Protein AF-A0A5D8YW13-F1 (afdb_monomer)

Sequence (87 aa):
MRQRMAERMAQQFAEFRGTLTPDQQQRWDRGIAEMSAAKRAPLYKLVDGKPELTTVRIGASDGSFTEVSGAVKQGDVVIVGAERAQQ

Secondary structure (DSSP, 8-state):
-HHHHHHHHHHHTHHHHHTS-HHHHHHHHHHHHHHHT-EEEEEEEEETTEEEEEEEEEEEE-SS-EEEEES--TT--B----PPPP-

Mean predicted aligned error: 6.32 Å

Solvent-accessible surface area (backbone atoms only — not comparable to full-atom values): 5323 Å² total; per-residue (Å²): 109,54,66,64,49,46,53,49,52,52,63,74,40,44,70,64,50,69,75,44,54,75,71,52,36,53,54,50,53,49,50,53,51,34,50,50,62,45,38,78,43,84,43,38,33,52,57,97,87,37,83,42,84,40,68,32,36,41,42,36,65,82,87,86,53,66,44,74,49,65,85,71,60,93,88,67,48,64,66,91,75,78,83,75,78,85,125

Nearest PDB structures (foldseek):
  8eok-assembly1_D  TM=4.335E-01  e=1.822E+00  Homo sapiens
  8ao0-assembly1_A  TM=3.219E-01  e=2.702E+00  synthetic construct

pLDDT: mean 89.21, std 9.01, range [52.62, 98.31]

Organism: NCBI:txid1643323

Radius of gyration: 17.46 Å; Cα contacts (8 Å, |Δi|>4): 92; chains: 1; bounding box: 43×32×41 Å

Foldseek 3Di:
DLVVQLVVVCVVCVVVLVVDDPVVNVVVSLQSNQQSVWDKDWWWWQDVNDTDIDIWTWGDDPPVDIDIDDPDDPPTHTDPDDDDPDD

Structure (mmCIF, N/CA/C/O backbone):
data_AF-A0A5D8YW13-F1
#
_entry.id   AF-A0A5D8YW13-F1
#
loop_
_atom_site.group_PDB
_atom_site.id
_atom_site.type_symbol
_atom_site.label_atom_id
_atom_site.label_alt_id
_atom_site.label_comp_id
_atom_site.label_asym_id
_atom_site.label_entity_id
_atom_site.label_seq_id
_atom_site.pdbx_PDB_ins_code
_atom_site.Cartn_x
_atom_site.Cartn_y
_atom_site.Cartn_z
_atom_site.occupancy
_atom_site.B_iso_or_equiv
_atom_site.auth_seq_id
_atom_site.auth_comp_id
_atom_site.auth_asym_id
_atom_site.auth_atom_id
_atom_site.pdbx_PDB_model_num
ATOM 1 N N . MET A 1 1 ? -18.573 -1.825 -4.786 1.00 61.97 1 MET A N 1
ATOM 2 C CA . MET A 1 1 ? -17.680 -2.903 -4.296 1.00 61.97 1 MET A CA 1
ATOM 3 C C . MET A 1 1 ? -16.945 -2.497 -3.025 1.00 61.97 1 MET A C 1
ATOM 5 O O . MET A 1 1 ? -17.040 -3.234 -2.059 1.00 61.97 1 MET A O 1
ATOM 9 N N . ARG A 1 2 ? -16.283 -1.328 -2.992 1.00 71.62 2 ARG A N 1
ATOM 10 C CA . ARG A 1 2 ? -15.526 -0.836 -1.824 1.00 71.62 2 ARG A CA 1
ATOM 11 C C . ARG A 1 2 ? -16.337 -0.796 -0.518 1.00 71.62 2 ARG A C 1
ATOM 13 O O . ARG A 1 2 ? -15.921 -1.394 0.464 1.00 71.62 2 ARG A O 1
ATOM 20 N N . GLN A 1 3 ? -17.526 -0.195 -0.556 1.00 75.88 3 GLN A N 1
ATOM 21 C CA . GLN A 1 3 ? -18.417 -0.092 0.606 1.00 75.88 3 GLN A CA 1
ATOM 22 C C . GLN A 1 3 ? -18.889 -1.460 1.122 1.00 75.88 3 GLN A C 1
ATOM 24 O O . GLN A 1 3 ? -18.729 -1.759 2.296 1.00 75.88 3 GLN A O 1
ATOM 29 N N . ARG A 1 4 ? -19.300 -2.354 0.214 1.00 83.25 4 ARG A N 1
ATOM 30 C CA . ARG A 1 4 ? -19.644 -3.749 0.547 1.00 83.25 4 ARG A CA 1
ATOM 31 C C . ARG A 1 4 ? -18.481 -4.548 1.155 1.00 83.25 4 ARG A C 1
ATOM 33 O O . ARG A 1 4 ? -18.708 -5.494 1.897 1.00 83.25 4 ARG A O 1
ATOM 40 N N . MET A 1 5 ? -17.234 -4.224 0.807 1.00 80.56 5 MET A N 1
ATOM 41 C CA . MET A 1 5 ? -16.051 -4.851 1.412 1.00 80.56 5 MET A CA 1
ATOM 42 C C . MET A 1 5 ? -15.858 -4.363 2.848 1.00 80.56 5 MET A C 1
ATOM 44 O O . MET A 1 5 ? -15.717 -5.182 3.748 1.00 80.56 5 MET A O 1
ATOM 48 N N . ALA A 1 6 ? -15.925 -3.047 3.061 1.00 80.31 6 ALA A N 1
ATOM 49 C CA . ALA A 1 6 ? -15.819 -2.449 4.389 1.00 80.31 6 ALA A CA 1
ATOM 50 C C . ALA A 1 6 ? -16.927 -2.943 5.335 1.00 80.31 6 ALA A C 1
ATOM 52 O O . ALA A 1 6 ? -16.634 -3.339 6.458 1.00 80.31 6 ALA A O 1
ATOM 53 N N . GLU A 1 7 ? -18.174 -3.014 4.860 1.00 85.06 7 GLU A N 1
ATOM 54 C CA . GLU A 1 7 ? -19.311 -3.550 5.622 1.00 85.06 7 GLU A CA 1
ATOM 55 C C . GLU A 1 7 ? -19.092 -5.008 6.043 1.00 85.06 7 GLU A C 1
ATOM 57 O O . GLU A 1 7 ? -19.338 -5.361 7.194 1.00 85.06 7 GLU A O 1
ATOM 62 N N . ARG A 1 8 ? -18.572 -5.853 5.142 1.00 89.00 8 ARG A N 1
ATOM 63 C CA . ARG A 1 8 ? -18.264 -7.251 5.476 1.00 89.00 8 ARG A CA 1
ATOM 64 C C . ARG A 1 8 ? -17.148 -7.377 6.505 1.00 89.00 8 ARG A C 1
ATOM 66 O O . ARG A 1 8 ? -17.285 -8.179 7.420 1.00 89.00 8 ARG A O 1
ATOM 73 N N . MET A 1 9 ? -16.084 -6.582 6.392 1.00 86.38 9 MET A N 1
ATOM 74 C CA . MET A 1 9 ? -15.007 -6.583 7.391 1.00 86.38 9 MET A CA 1
ATOM 75 C C . MET A 1 9 ? -15.518 -6.103 8.755 1.00 86.38 9 MET A C 1
ATOM 77 O O . MET A 1 9 ? -15.201 -6.707 9.775 1.00 86.38 9 MET A O 1
ATOM 81 N N . ALA A 1 10 ? -16.361 -5.067 8.780 1.00 87.06 10 ALA A N 1
ATOM 82 C CA . ALA A 1 10 ? -16.968 -4.574 10.015 1.00 87.06 10 ALA A CA 1
ATOM 83 C C . ALA A 1 10 ? -17.828 -5.647 10.702 1.00 87.06 10 ALA A C 1
ATOM 85 O O . ALA A 1 10 ? -17.741 -5.811 11.915 1.00 87.06 10 ALA A O 1
ATOM 86 N N . GLN A 1 11 ? -18.613 -6.407 9.931 1.00 90.69 11 GLN A N 1
ATOM 87 C CA . GLN A 1 11 ? -19.420 -7.512 10.457 1.00 90.69 11 GLN A CA 1
ATOM 88 C C . GLN A 1 11 ? -18.554 -8.678 10.945 1.00 90.69 11 GLN A C 1
ATOM 90 O O . GLN A 1 11 ? -18.752 -9.166 12.053 1.00 90.69 11 GLN A O 1
ATOM 95 N N . GLN A 1 12 ? -17.579 -9.109 10.142 1.00 94.25 12 GLN A N 1
ATOM 96 C CA . GLN A 1 12 ? -16.733 -10.265 10.448 1.00 94.25 12 GLN A CA 1
ATOM 97 C C . GLN A 1 12 ? -15.893 -10.069 11.715 1.00 94.25 12 GLN A C 1
ATOM 99 O O . GLN A 1 12 ? -15.681 -11.017 12.464 1.00 94.25 12 GLN A O 1
ATOM 104 N N . PHE A 1 13 ? -15.410 -8.849 11.953 1.00 94.12 13 PHE A N 1
ATOM 105 C CA . PHE A 1 13 ? -14.500 -8.544 13.058 1.00 94.12 13 PHE A CA 1
ATOM 106 C C . PHE A 1 13 ? -15.166 -7.774 14.204 1.00 94.12 13 PHE A C 1
ATOM 108 O O . PHE A 1 13 ? -14.463 -7.218 15.048 1.00 94.12 13 PHE A O 1
ATOM 115 N N . ALA A 1 14 ? -16.502 -7.737 14.262 1.00 95.00 14 ALA A N 1
ATOM 116 C CA . ALA A 1 14 ? -17.240 -6.987 15.278 1.00 95.00 14 ALA A CA 1
ATOM 117 C C . ALA A 1 14 ? -16.853 -7.399 16.711 1.00 95.00 14 ALA A C 1
ATOM 119 O O . ALA A 1 14 ? -16.570 -6.540 17.547 1.00 95.00 14 ALA A O 1
ATOM 120 N N . GLU A 1 15 ? -16.767 -8.706 16.974 1.00 96.88 15 GLU A N 1
ATOM 121 C CA . GLU A 1 15 ? -16.379 -9.243 18.285 1.00 96.88 15 GLU A CA 1
ATOM 122 C C . GLU A 1 15 ? -14.934 -8.884 18.644 1.00 96.88 15 GLU A C 1
ATOM 124 O O . GLU A 1 15 ? -14.675 -8.384 19.736 1.00 96.88 15 GLU A O 1
ATOM 129 N N . PHE A 1 16 ? -13.998 -9.051 17.702 1.00 96.56 16 PHE A N 1
ATOM 130 C CA . PHE A 1 16 ? -12.595 -8.687 17.907 1.00 96.56 16 PHE A CA 1
ATOM 131 C C . PHE A 1 16 ? -12.449 -7.196 18.219 1.00 96.56 16 PHE A C 1
ATOM 133 O O . PHE A 1 16 ? -11.812 -6.826 19.206 1.00 96.56 16 PHE A O 1
ATOM 140 N N . ARG A 1 17 ? -13.099 -6.335 17.428 1.00 96.19 17 ARG A N 1
ATOM 141 C CA . ARG A 1 17 ? -13.113 -4.884 17.648 1.00 96.19 17 ARG A CA 1
ATOM 142 C C . ARG A 1 17 ? -13.663 -4.528 19.034 1.00 96.19 17 ARG A C 1
ATOM 144 O O . ARG A 1 17 ? -13.186 -3.572 19.638 1.00 96.19 17 ARG A O 1
ATOM 151 N N . GLY A 1 18 ? -14.618 -5.302 19.554 1.00 97.38 18 GLY A N 1
ATOM 152 C CA . GLY A 1 18 ? -15.160 -5.153 20.907 1.00 97.38 18 GLY A CA 1
ATOM 153 C C . GLY A 1 18 ? -14.152 -5.405 22.036 1.00 97.38 18 GLY A C 1
ATOM 154 O O . GLY A 1 18 ? -14.350 -4.902 23.137 1.00 97.38 18 GLY A O 1
ATOM 155 N N . THR A 1 19 ? -13.052 -6.119 21.771 1.00 98.12 19 THR A N 1
ATOM 156 C CA . THR A 1 19 ? -11.981 -6.376 22.758 1.00 98.12 19 THR A CA 1
ATOM 157 C C . THR A 1 19 ? -10.935 -5.258 22.838 1.00 98.12 19 THR A C 1
ATOM 159 O O . THR A 1 19 ? -10.093 -5.255 23.734 1.00 98.12 19 THR A O 1
ATOM 162 N N . LEU A 1 20 ? -10.973 -4.308 21.900 1.00 98.00 20 LEU A N 1
ATOM 163 C CA . LEU A 1 20 ? -9.974 -3.255 21.748 1.00 98.00 20 LEU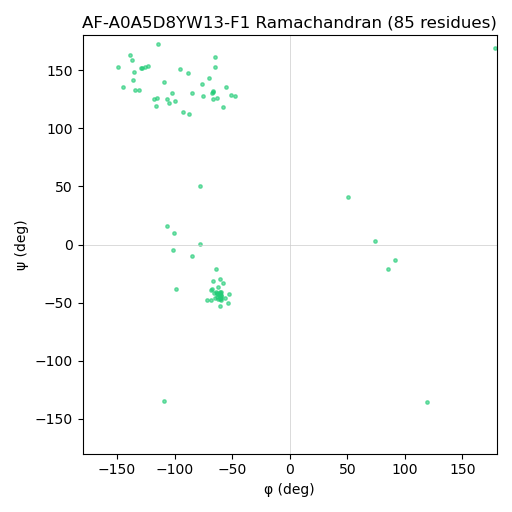 A CA 1
ATOM 164 C C . LEU A 1 20 ? -10.297 -2.019 22.597 1.00 98.00 20 LEU A C 1
ATOM 166 O O . LEU A 1 20 ? -11.460 -1.634 22.745 1.00 98.00 20 LEU A O 1
ATOM 170 N N . THR A 1 21 ? -9.259 -1.324 23.070 1.00 98.31 21 THR A N 1
ATOM 171 C CA . THR A 1 21 ? -9.398 0.017 23.663 1.00 98.31 21 THR A CA 1
ATOM 172 C C . THR A 1 21 ? -9.878 1.039 22.622 1.00 98.31 21 THR A C 1
ATOM 174 O O . THR A 1 21 ? -9.708 0.805 21.424 1.00 98.31 21 THR A O 1
ATOM 177 N N . PRO A 1 22 ? -10.415 2.208 23.024 1.00 97.62 22 PRO A N 1
ATOM 178 C CA . PRO A 1 22 ? -10.858 3.232 22.072 1.00 97.62 22 PRO A CA 1
ATOM 179 C C . PRO A 1 22 ? -9.788 3.626 21.037 1.00 97.62 22 PRO A C 1
ATOM 181 O O . PRO A 1 22 ? -10.077 3.696 19.842 1.00 97.62 22 PRO A O 1
ATOM 184 N N . ASP A 1 23 ? -8.533 3.785 21.462 1.00 96.75 23 ASP A N 1
ATOM 185 C CA . ASP A 1 23 ? -7.419 4.112 20.561 1.00 96.75 23 ASP A CA 1
ATOM 186 C C . ASP A 1 23 ? -7.099 2.969 19.590 1.00 96.75 23 ASP A C 1
ATOM 188 O O . ASP A 1 23 ? -6.777 3.190 18.420 1.00 96.75 23 ASP A O 1
ATOM 192 N N . GLN A 1 24 ? -7.175 1.724 20.062 1.00 96.00 24 GLN A N 1
ATOM 193 C CA . GLN A 1 24 ? -6.973 0.548 19.219 1.00 96.00 24 GLN A CA 1
ATOM 194 C C . GLN A 1 24 ? -8.112 0.384 18.210 1.00 96.00 24 GLN A C 1
ATOM 196 O O . GLN A 1 24 ? -7.839 0.071 17.054 1.00 96.00 24 GLN A O 1
ATOM 201 N N . GLN A 1 25 ? -9.357 0.654 18.612 1.00 95.81 25 GLN A N 1
ATOM 202 C CA . GLN A 1 25 ? -10.513 0.657 17.718 1.00 95.81 25 GLN A CA 1
ATOM 203 C C . GLN A 1 25 ? -10.343 1.687 16.599 1.00 95.81 25 GLN A C 1
ATOM 205 O O . GLN A 1 25 ? -10.521 1.347 15.435 1.00 95.81 25 GLN A O 1
ATOM 210 N N . GLN A 1 26 ? -9.915 2.913 16.918 1.00 93.56 26 GLN A N 1
ATOM 211 C CA . GLN A 1 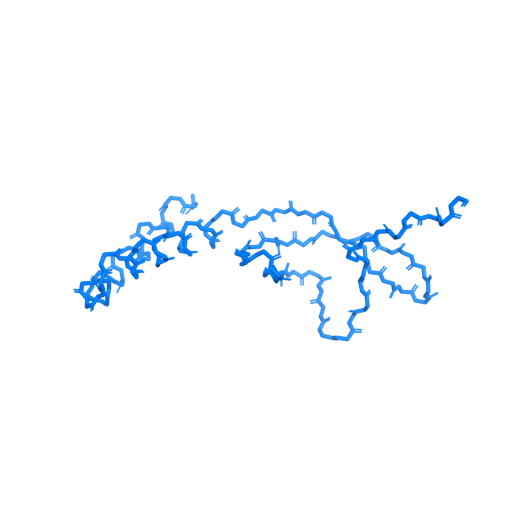26 ? -9.654 3.931 15.893 1.00 93.56 26 GLN A CA 1
ATOM 212 C C . GLN A 1 26 ? -8.556 3.502 14.912 1.00 93.56 26 G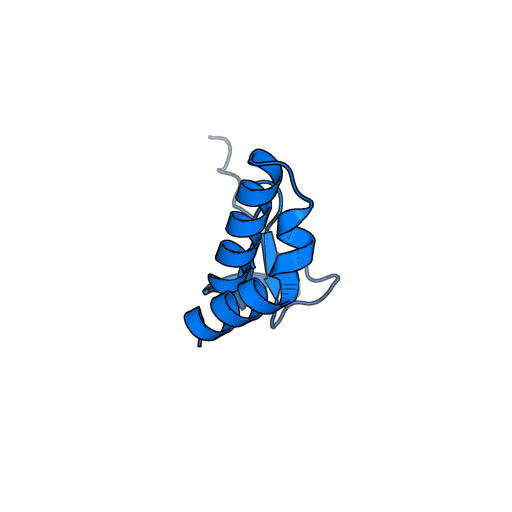LN A C 1
ATOM 214 O O . GLN A 1 26 ? -8.709 3.668 13.701 1.00 93.56 26 GLN A O 1
ATOM 219 N N . ARG A 1 27 ? -7.451 2.928 15.411 1.00 90.81 27 ARG A N 1
ATOM 220 C CA . ARG A 1 27 ? -6.377 2.410 14.546 1.00 90.81 27 ARG A CA 1
ATOM 221 C C . ARG A 1 27 ? -6.863 1.267 13.656 1.00 90.81 27 ARG A C 1
ATOM 223 O O . ARG A 1 27 ? -6.516 1.237 12.478 1.00 90.81 27 ARG A O 1
ATOM 230 N N . TRP A 1 28 ? -7.669 0.362 14.206 1.00 90.75 28 TRP A N 1
ATOM 231 C CA . TRP A 1 28 ? -8.286 -0.738 13.470 1.00 90.75 28 TRP A CA 1
ATOM 232 C C . TRP A 1 28 ? -9.200 -0.228 12.353 1.00 90.75 28 TRP A C 1
ATOM 234 O O . TRP A 1 28 ? -9.011 -0.586 11.190 1.00 90.75 28 TRP A O 1
ATOM 244 N N . ASP A 1 29 ? -10.137 0.662 12.683 1.00 89.69 29 ASP A N 1
ATOM 245 C CA . ASP A 1 29 ? -11.096 1.221 11.728 1.00 89.69 29 ASP A CA 1
ATOM 246 C C . ASP A 1 29 ? -10.379 1.958 10.591 1.00 89.69 29 ASP A C 1
ATOM 248 O O . ASP A 1 29 ? -10.729 1.798 9.418 1.00 89.69 29 ASP A O 1
ATOM 252 N N . ARG A 1 30 ? -9.319 2.707 10.924 1.00 86.88 30 ARG A N 1
ATOM 253 C CA . ARG A 1 30 ? -8.456 3.360 9.937 1.00 86.88 30 ARG A CA 1
ATOM 254 C C . ARG A 1 30 ? -7.786 2.345 9.008 1.00 86.88 30 ARG A C 1
ATOM 256 O O . ARG A 1 30 ? -7.848 2.525 7.796 1.00 86.88 30 ARG A O 1
ATOM 263 N N . GLY A 1 31 ? -7.216 1.264 9.541 1.00 84.75 31 GLY A N 1
ATOM 264 C CA . GLY A 1 31 ? -6.591 0.214 8.728 1.00 84.75 31 GLY A CA 1
ATOM 265 C C . GLY A 1 31 ? -7.574 -0.465 7.764 1.00 84.75 31 GLY A C 1
ATOM 266 O O . GLY A 1 31 ? -7.268 -0.654 6.586 1.00 84.75 31 GLY A O 1
ATOM 267 N N . ILE A 1 32 ? -8.797 -0.764 8.221 1.00 85.50 32 ILE A N 1
ATOM 268 C CA . ILE A 1 32 ? -9.857 -1.312 7.358 1.00 85.50 32 ILE A CA 1
ATOM 269 C C . ILE A 1 32 ? -10.239 -0.319 6.252 1.00 85.50 32 ILE A C 1
ATOM 271 O O . ILE A 1 32 ? -10.390 -0.709 5.086 1.00 85.50 32 ILE A O 1
ATOM 275 N N . ALA A 1 33 ? -10.368 0.966 6.591 1.00 84.12 33 ALA A N 1
ATOM 276 C CA . ALA A 1 33 ? -10.668 2.011 5.621 1.00 84.12 33 ALA A CA 1
ATOM 277 C C . ALA A 1 33 ? -9.561 2.133 4.560 1.00 84.12 33 ALA A C 1
ATOM 279 O O . ALA A 1 33 ? -9.867 2.122 3.364 1.00 84.12 33 ALA A O 1
ATOM 280 N N . GLU A 1 34 ? -8.295 2.169 4.973 1.00 82.12 34 GLU A N 1
ATOM 281 C CA . GLU A 1 34 ? -7.124 2.257 4.092 1.00 82.12 34 GLU A CA 1
ATOM 282 C C . GLU A 1 34 ? -7.022 1.068 3.129 1.00 82.12 34 GLU A C 1
ATOM 284 O O . GLU A 1 34 ? -6.884 1.260 1.918 1.00 82.12 34 GLU A O 1
ATOM 289 N N . MET A 1 35 ? -7.198 -0.158 3.627 1.00 78.12 35 MET A N 1
ATOM 290 C CA . MET A 1 35 ? -7.209 -1.361 2.790 1.00 78.12 35 MET A CA 1
ATOM 291 C C . MET A 1 35 ? -8.331 -1.311 1.741 1.00 78.12 35 MET A C 1
ATOM 293 O O . MET A 1 35 ? -8.134 -1.649 0.570 1.00 78.12 35 MET A O 1
ATOM 297 N N . SER A 1 36 ? -9.521 -0.831 2.120 1.00 80.81 36 SER A N 1
ATOM 298 C CA . SER A 1 36 ? -10.631 -0.661 1.175 1.00 80.81 36 SER A CA 1
ATOM 299 C C . SER A 1 36 ? -10.343 0.429 0.127 1.00 80.81 36 SER A C 1
ATOM 301 O O . SER A 1 36 ? -10.780 0.342 -1.029 1.00 80.81 36 SER A O 1
ATOM 303 N N . ALA A 1 37 ? -9.575 1.451 0.503 1.00 83.50 37 ALA A N 1
ATOM 304 C CA . ALA A 1 37 ? -9.244 2.595 -0.334 1.00 83.50 37 ALA A CA 1
ATOM 305 C C . ALA A 1 37 ? -8.155 2.302 -1.378 1.00 83.50 37 ALA A C 1
ATOM 307 O O . ALA A 1 37 ? -7.857 3.190 -2.181 1.00 83.50 37 ALA A O 1
ATOM 308 N N . ALA A 1 38 ? -7.629 1.070 -1.435 1.00 87.88 38 ALA A N 1
ATOM 309 C CA . ALA A 1 38 ? -6.569 0.696 -2.360 1.00 87.88 38 ALA A CA 1
ATOM 310 C C . ALA A 1 38 ? -6.848 1.172 -3.799 1.00 87.88 38 ALA A C 1
ATOM 312 O O . ALA A 1 38 ? -7.917 0.909 -4.378 1.00 87.88 38 ALA A O 1
ATOM 313 N N . LYS A 1 39 ? -5.875 1.870 -4.389 1.00 91.06 39 LYS A N 1
ATOM 314 C CA . LYS A 1 39 ? -6.002 2.575 -5.674 1.00 91.06 39 LYS A CA 1
ATOM 315 C C . LYS A 1 39 ? -4.957 2.106 -6.677 1.00 91.06 39 LYS A C 1
ATOM 317 O O . LYS A 1 39 ? -3.892 1.637 -6.295 1.00 91.06 39 LYS A O 1
ATOM 322 N N . ARG A 1 40 ? -5.262 2.227 -7.973 1.00 94.69 40 ARG A N 1
ATOM 323 C CA . ARG A 1 40 ? -4.271 1.966 -9.026 1.00 94.69 40 ARG A CA 1
ATOM 324 C C . ARG A 1 40 ? -3.304 3.142 -9.104 1.00 94.69 40 ARG A C 1
ATOM 326 O O . ARG A 1 40 ? -3.748 4.286 -9.030 1.00 94.69 40 ARG A O 1
ATOM 333 N N . ALA A 1 41 ? -2.021 2.857 -9.264 1.00 94.00 41 ALA A N 1
ATOM 334 C CA . ALA A 1 41 ? -0.984 3.872 -9.383 1.00 94.00 41 ALA A CA 1
ATOM 335 C C . ALA A 1 41 ? 0.173 3.378 -10.266 1.00 94.00 41 ALA A C 1
ATOM 337 O O . ALA A 1 41 ? 0.393 2.164 -10.354 1.00 94.00 41 ALA A O 1
ATOM 338 N N . PRO A 1 42 ? 0.898 4.298 -10.924 1.00 95.44 42 PRO A N 1
ATOM 339 C CA . PRO A 1 42 ? 2.124 3.963 -11.629 1.00 95.44 42 PRO A CA 1
ATOM 340 C C . PRO A 1 42 ? 3.241 3.618 -10.636 1.00 95.44 42 PRO A C 1
ATOM 342 O O . PRO A 1 42 ? 3.367 4.251 -9.589 1.00 95.44 42 PRO A O 1
ATOM 345 N N . LEU A 1 43 ? 4.068 2.644 -10.996 1.00 95.50 43 LEU A N 1
ATOM 346 C CA . LEU A 1 43 ? 5.330 2.321 -10.340 1.00 95.50 43 LEU A CA 1
ATOM 347 C C . LEU A 1 43 ? 6.381 2.083 -11.423 1.00 95.50 43 LEU A C 1
ATOM 349 O O . LEU A 1 43 ? 6.072 1.487 -12.452 1.00 95.50 43 LEU A O 1
ATOM 353 N N . TYR A 1 44 ? 7.614 2.522 -11.195 1.00 96.00 44 TYR A N 1
ATOM 354 C CA . TYR A 1 44 ? 8.721 2.265 -12.112 1.00 96.00 44 TYR A CA 1
ATOM 355 C C . TYR A 1 44 ? 9.634 1.186 -11.539 1.00 96.00 44 TYR A C 1
ATOM 357 O O . TYR A 1 44 ? 10.171 1.344 -10.440 1.00 96.00 44 TYR A O 1
ATOM 365 N N . LYS A 1 45 ? 9.806 0.099 -12.290 1.00 95.88 45 LYS A N 1
ATOM 366 C CA . LYS A 1 45 ? 10.774 -0.964 -12.000 1.00 95.88 45 LYS A CA 1
ATOM 367 C C . LYS A 1 45 ? 12.054 -0.709 -12.780 1.00 95.88 45 LYS A C 1
ATOM 369 O O . LYS A 1 45 ? 11.997 -0.133 -13.859 1.00 95.88 45 LYS A O 1
ATOM 374 N N . LEU A 1 46 ? 13.190 -1.153 -12.268 1.00 96.06 46 LEU A N 1
ATOM 375 C CA . LEU A 1 46 ? 14.428 -1.191 -13.033 1.00 96.06 46 LEU A CA 1
ATOM 376 C C . LEU A 1 46 ? 14.564 -2.567 -13.683 1.00 96.06 46 LEU A C 1
ATOM 378 O O . LEU A 1 46 ? 14.721 -3.570 -12.991 1.00 96.06 46 LEU A O 1
ATOM 382 N N . VAL A 1 47 ? 14.507 -2.597 -15.010 1.00 95.50 47 VAL A N 1
ATOM 383 C CA . VAL A 1 47 ? 14.762 -3.786 -15.829 1.00 95.50 47 VAL A CA 1
ATOM 384 C C . VAL A 1 47 ? 15.992 -3.480 -16.670 1.00 95.50 47 VAL A C 1
ATOM 386 O O . VAL A 1 47 ? 16.018 -2.483 -17.391 1.00 95.50 47 VAL A O 1
ATOM 389 N N . ASP A 1 48 ? 17.055 -4.266 -16.493 1.00 94.44 48 ASP A N 1
ATOM 390 C CA . ASP A 1 48 ? 18.358 -4.043 -17.137 1.00 94.44 48 ASP A CA 1
ATOM 391 C C . ASP A 1 48 ? 18.879 -2.600 -16.971 1.00 94.44 48 ASP A C 1
ATOM 393 O O . ASP A 1 48 ? 19.383 -1.966 -17.900 1.00 94.44 48 ASP A O 1
ATOM 397 N N . GLY A 1 49 ? 18.702 -2.048 -15.765 1.00 93.19 49 GLY A N 1
ATOM 398 C CA . GLY A 1 49 ? 19.126 -0.691 -15.407 1.00 93.19 49 GLY A CA 1
ATOM 399 C C . GLY A 1 49 ? 18.261 0.436 -15.984 1.00 93.19 49 GLY A C 1
ATOM 400 O O . GLY A 1 49 ? 18.572 1.605 -15.758 1.00 93.19 49 GLY A O 1
ATOM 401 N N . LYS A 1 50 ? 17.174 0.125 -16.700 1.00 95.25 50 LYS A N 1
ATOM 402 C CA . LYS A 1 50 ? 16.270 1.117 -17.297 1.00 95.25 50 LYS A CA 1
ATOM 403 C C . LYS A 1 50 ? 14.919 1.153 -16.572 1.00 95.25 50 LYS A C 1
ATOM 405 O O . LYS A 1 50 ? 14.396 0.093 -16.228 1.00 95.25 50 LYS A O 1
ATOM 410 N N . PRO A 1 51 ? 14.324 2.342 -16.354 1.00 95.94 51 PRO A N 1
ATOM 411 C CA . PRO A 1 51 ? 12.982 2.449 -15.792 1.00 95.94 51 PRO A CA 1
ATOM 412 C C . PRO A 1 51 ? 11.913 1.892 -16.742 1.00 95.94 51 PRO A C 1
ATOM 414 O O . PRO A 1 51 ? 11.768 2.362 -17.869 1.00 95.94 51 PRO A O 1
ATOM 417 N N . GLU A 1 52 ? 11.114 0.950 -16.254 1.00 97.12 52 GLU A N 1
ATOM 418 C CA . GLU A 1 52 ? 9.940 0.399 -16.925 1.00 97.12 52 GLU A CA 1
ATOM 419 C C . GLU A 1 52 ? 8.683 0.688 -16.096 1.00 97.12 52 GLU A C 1
ATOM 421 O O . GLU A 1 52 ? 8.607 0.364 -14.906 1.00 97.12 52 GLU A O 1
ATOM 426 N N . LEU A 1 53 ? 7.687 1.315 -16.725 1.00 96.56 53 LEU A N 1
ATOM 4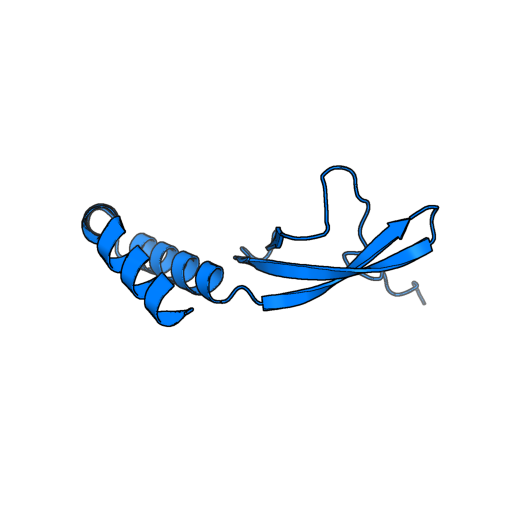27 C CA . LEU A 1 53 ? 6.420 1.649 -16.085 1.00 96.56 53 LEU A CA 1
ATOM 428 C C . LEU A 1 53 ? 5.544 0.401 -15.930 1.00 96.56 53 LEU A C 1
ATOM 430 O O . LEU A 1 53 ? 5.203 -0.261 -16.905 1.00 96.56 53 LEU A O 1
ATOM 434 N N . THR A 1 54 ? 5.068 0.153 -14.715 1.00 95.88 54 THR A N 1
ATOM 435 C CA . THR A 1 54 ? 4.020 -0.826 -14.423 1.00 95.88 54 THR A CA 1
ATOM 436 C C . THR A 1 54 ? 2.879 -0.172 -13.650 1.00 95.88 54 THR A C 1
ATOM 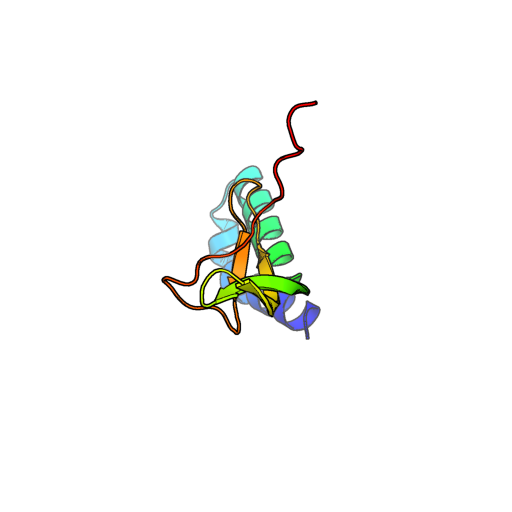438 O O . THR A 1 54 ? 3.063 0.818 -12.943 1.00 95.88 54 THR A O 1
ATOM 441 N N . THR A 1 55 ? 1.667 -0.710 -13.780 1.00 96.69 55 THR A N 1
ATOM 442 C CA . THR A 1 55 ? 0.541 -0.286 -12.941 1.00 96.69 55 THR A CA 1
ATOM 443 C C . THR A 1 55 ? 0.329 -1.281 -11.814 1.00 96.69 55 THR A C 1
ATOM 445 O O . THR A 1 55 ? 0.052 -2.457 -12.054 1.00 96.69 55 THR A O 1
ATOM 448 N N . VAL A 1 56 ? 0.376 -0.786 -10.584 1.00 95.81 56 VAL A N 1
ATOM 449 C CA . VAL A 1 56 ? 0.147 -1.563 -9.363 1.00 95.81 56 VAL A CA 1
ATOM 450 C C . VAL A 1 56 ? -1.109 -1.087 -8.646 1.00 95.81 56 VAL A C 1
ATOM 452 O O . VAL A 1 56 ? -1.722 -0.081 -9.018 1.00 95.81 56 VAL A O 1
ATOM 455 N N . ARG A 1 57 ? -1.510 -1.817 -7.610 1.00 94.12 57 ARG A N 1
ATOM 456 C CA . ARG A 1 57 ? -2.440 -1.335 -6.593 1.00 94.12 57 ARG A CA 1
ATOM 457 C C . ARG A 1 57 ? -1.651 -0.956 -5.348 1.00 94.12 57 ARG A C 1
ATOM 459 O O . ARG A 1 57 ? -0.849 -1.751 -4.877 1.00 94.12 57 ARG A O 1
ATOM 466 N N . ILE A 1 58 ? -1.911 0.239 -4.836 1.00 92.12 58 ILE A N 1
ATOM 467 C CA . ILE A 1 58 ? -1.340 0.770 -3.600 1.00 92.12 58 ILE A CA 1
ATOM 468 C C . ILE A 1 58 ? -2.435 0.753 -2.536 1.00 92.12 58 ILE A C 1
ATOM 470 O O . ILE A 1 58 ? -3.523 1.277 -2.796 1.00 92.12 58 ILE A O 1
ATOM 474 N N . GLY A 1 59 ? -2.156 0.108 -1.405 1.00 90.31 59 GLY A N 1
ATOM 475 C CA . GLY A 1 59 ? -3.074 -0.131 -0.291 1.00 90.31 59 GLY A CA 1
ATOM 476 C C . GLY A 1 59 ? -2.741 0.692 0.951 1.00 90.31 59 GLY A C 1
ATOM 477 O O . GLY A 1 59 ? -2.510 1.899 0.850 1.00 90.31 59 GLY A O 1
ATOM 478 N N . ALA A 1 60 ? -2.763 0.033 2.112 1.00 88.06 60 ALA A N 1
ATOM 479 C CA . ALA A 1 60 ? -2.532 0.666 3.408 1.00 88.06 60 ALA A CA 1
ATOM 480 C C . ALA A 1 60 ? -1.107 1.218 3.554 1.00 88.06 60 ALA A C 1
ATOM 482 O O . ALA A 1 60 ? -0.170 0.717 2.926 1.00 88.06 60 ALA A O 1
ATOM 483 N N . SER A 1 61 ? -0.947 2.252 4.382 1.00 86.75 61 SER A N 1
ATOM 484 C CA . SER A 1 61 ? 0.346 2.892 4.630 1.00 86.75 61 SER A CA 1
ATOM 485 C C . SER A 1 61 ? 0.460 3.356 6.075 1.00 86.75 61 SER A C 1
ATOM 487 O O . SER A 1 61 ? -0.452 3.983 6.602 1.00 86.75 61 SER A O 1
ATOM 489 N N . ASP A 1 62 ? 1.608 3.104 6.696 1.00 83.44 62 ASP A N 1
ATOM 490 C CA . ASP A 1 62 ? 1.945 3.617 8.031 1.00 83.44 62 ASP A CA 1
ATOM 491 C C . ASP A 1 62 ? 2.884 4.840 7.977 1.00 83.44 62 ASP A C 1
ATOM 493 O O . ASP A 1 62 ? 3.407 5.282 8.999 1.00 83.44 62 ASP A O 1
ATOM 497 N N . GLY A 1 63 ? 3.106 5.388 6.777 1.00 84.62 63 GLY A N 1
ATOM 498 C CA . GLY A 1 63 ? 4.022 6.498 6.509 1.00 84.62 63 GLY A CA 1
ATOM 499 C C . GLY A 1 63 ? 5.479 6.084 6.283 1.00 84.62 63 GLY A C 1
ATOM 500 O O . GLY A 1 63 ? 6.212 6.828 5.637 1.00 84.62 63 GLY A O 1
ATOM 501 N N . SER A 1 64 ? 5.889 4.899 6.740 1.00 88.19 64 SER A N 1
ATOM 502 C CA . SER A 1 64 ? 7.217 4.330 6.454 1.00 88.19 64 SER A CA 1
ATOM 503 C C . SER A 1 64 ? 7.148 3.313 5.318 1.00 88.19 64 SER A C 1
ATOM 505 O O . SER A 1 64 ? 8.019 3.259 4.453 1.00 88.19 64 SER A O 1
ATOM 507 N N . PHE A 1 65 ? 6.075 2.530 5.299 1.00 89.75 65 PHE A N 1
ATOM 508 C CA . PHE A 1 65 ? 5.816 1.474 4.342 1.00 89.75 65 PHE A CA 1
ATOM 509 C C . PHE A 1 65 ? 4.436 1.648 3.727 1.00 89.75 65 PHE A C 1
ATOM 511 O O . PHE A 1 65 ? 3.516 2.222 4.313 1.00 89.75 65 PHE A O 1
ATOM 518 N N . THR A 1 66 ? 4.300 1.159 2.500 1.00 89.94 66 THR A N 1
ATOM 519 C CA . THR A 1 66 ? 3.023 1.131 1.798 1.00 89.94 66 THR A CA 1
ATOM 520 C C . THR A 1 66 ? 2.834 -0.229 1.152 1.00 89.94 66 THR A C 1
ATOM 522 O O . THR A 1 66 ? 3.738 -0.736 0.488 1.00 89.94 66 THR A O 1
ATOM 525 N N . GLU A 1 67 ? 1.657 -0.816 1.333 1.00 90.56 67 GLU A N 1
ATOM 526 C CA . GLU A 1 67 ? 1.287 -2.075 0.701 1.00 90.56 67 GLU A CA 1
ATOM 527 C C . GLU A 1 67 ? 1.178 -1.899 -0.821 1.00 90.56 67 GLU A C 1
ATOM 529 O O . GLU A 1 67 ? 0.496 -0.994 -1.313 1.00 90.56 67 GLU A O 1
ATOM 534 N N . VAL A 1 68 ? 1.816 -2.797 -1.575 1.00 92.94 68 VAL A N 1
ATOM 535 C CA . VAL A 1 68 ? 1.775 -2.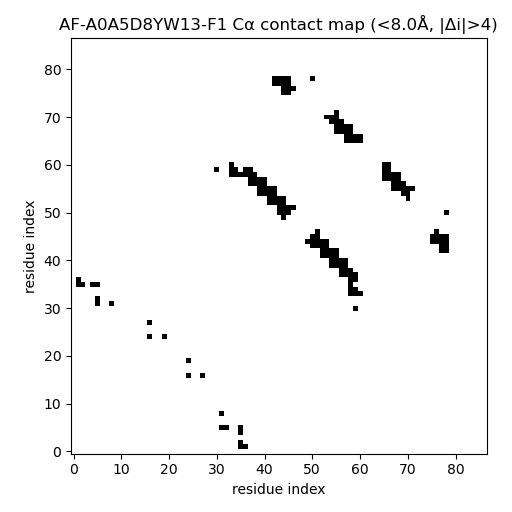813 -3.040 1.00 92.94 68 VAL A CA 1
ATOM 536 C C . VAL A 1 68 ? 1.454 -4.221 -3.532 1.00 92.94 68 VAL A C 1
ATOM 538 O O . VAL A 1 68 ? 2.067 -5.194 -3.104 1.00 92.94 68 VAL A O 1
ATOM 541 N N . SER A 1 69 ? 0.512 -4.333 -4.468 1.00 92.94 69 SER A N 1
ATOM 542 C CA . SER A 1 69 ? 0.155 -5.597 -5.125 1.00 92.94 69 SER A CA 1
ATOM 543 C C . SER A 1 69 ? -0.043 -5.426 -6.634 1.00 92.94 69 SER A C 1
ATOM 545 O O . SER A 1 69 ? -0.301 -4.327 -7.133 1.00 92.94 69 SER A O 1
ATOM 547 N N . GLY A 1 70 ? 0.063 -6.523 -7.387 1.00 93.50 70 GLY A N 1
ATOM 548 C CA . GLY A 1 70 ? -0.116 -6.542 -8.841 1.00 93.50 70 GLY A CA 1
ATOM 549 C C . GLY A 1 70 ? 1.138 -7.010 -9.570 1.00 93.50 70 GLY A C 1
ATOM 550 O O . GLY A 1 70 ? 1.747 -7.994 -9.174 1.00 93.50 70 GLY A O 1
ATOM 551 N N . ALA A 1 71 ? 1.508 -6.321 -10.651 1.00 94.19 71 ALA A N 1
ATOM 552 C CA . ALA A 1 71 ? 2.614 -6.697 -11.539 1.00 94.19 71 ALA A CA 1
ATOM 553 C C . ALA A 1 71 ? 4.010 -6.343 -10.972 1.00 94.19 71 ALA A C 1
ATOM 555 O O . ALA A 1 71 ? 4.83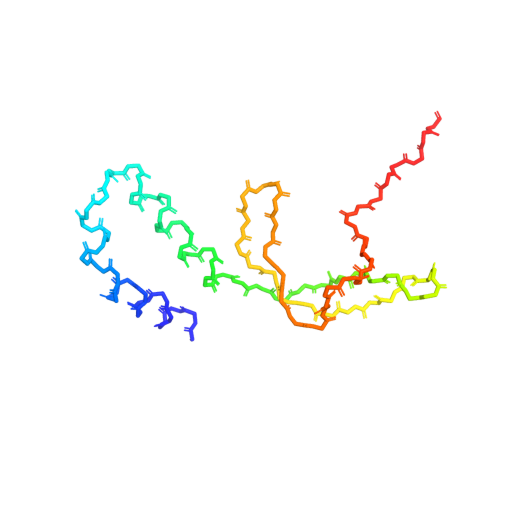8 -5.714 -11.642 1.00 94.19 71 ALA A O 1
ATOM 556 N N . VAL A 1 72 ? 4.244 -6.760 -9.727 1.00 94.25 72 VAL A N 1
ATOM 557 C CA . VAL A 1 72 ? 5.494 -6.669 -8.966 1.00 94.25 72 VAL A CA 1
ATOM 558 C C . VAL A 1 72 ? 5.750 -8.000 -8.272 1.00 94.25 72 VAL A C 1
ATOM 560 O O . VAL A 1 72 ? 4.810 -8.697 -7.888 1.00 94.25 72 VAL A O 1
ATOM 563 N N . LYS A 1 73 ? 7.018 -8.354 -8.098 1.00 94.38 73 LYS A N 1
ATOM 564 C CA . LYS A 1 73 ? 7.429 -9.553 -7.359 1.00 94.38 73 LYS A CA 1
ATOM 565 C C . LYS A 1 73 ? 8.636 -9.257 -6.480 1.00 94.38 73 LYS A C 1
ATOM 567 O O . LYS A 1 73 ?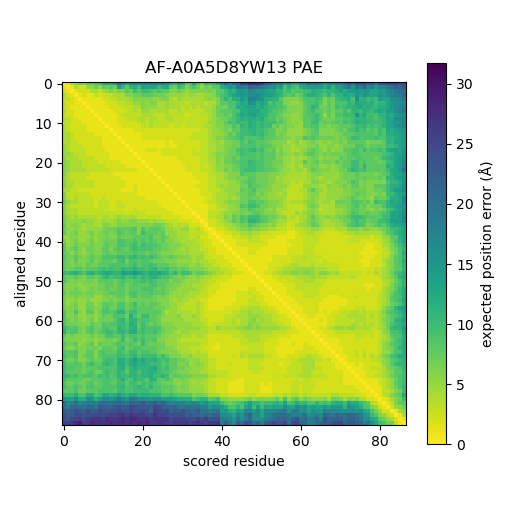 9.342 -8.271 -6.680 1.00 94.38 73 LYS A O 1
ATOM 572 N N . GLN A 1 74 ? 8.885 -10.137 -5.515 1.00 94.50 74 GLN A N 1
ATOM 573 C CA . GLN A 1 74 ? 10.091 -10.068 -4.6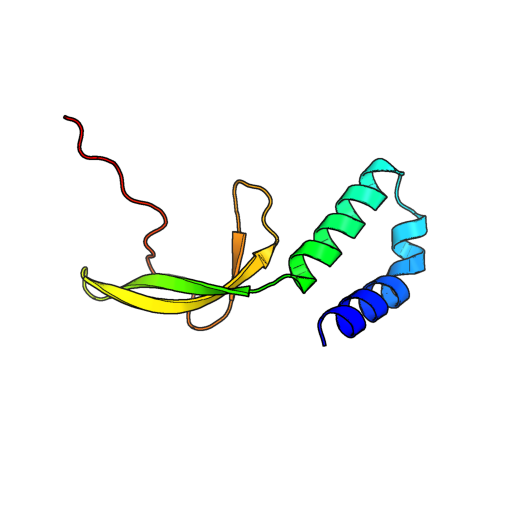98 1.00 94.50 74 GLN A CA 1
ATOM 574 C C . GLN A 1 74 ? 11.345 -10.076 -5.587 1.00 94.50 74 GLN A C 1
ATOM 576 O O . GLN A 1 74 ? 11.438 -10.862 -6.530 1.00 94.50 74 GLN A O 1
ATOM 581 N N . GLY A 1 75 ? 12.297 -9.199 -5.267 1.00 95.12 75 GLY A N 1
ATOM 582 C CA . GLY A 1 75 ? 13.538 -9.021 -6.023 1.00 95.12 75 GLY A CA 1
ATOM 583 C C . GLY A 1 75 ? 13.467 -7.960 -7.125 1.00 95.12 75 GLY A C 1
ATOM 584 O O . GLY A 1 75 ? 14.519 -7.535 -7.592 1.00 95.12 75 GLY A O 1
ATOM 585 N N . ASP A 1 76 ? 12.275 -7.483 -7.507 1.00 95.69 76 ASP A N 1
ATOM 586 C CA . ASP A 1 76 ? 12.168 -6.319 -8.390 1.00 95.69 76 ASP A CA 1
ATOM 587 C C . ASP A 1 76 ? 12.766 -5.088 -7.685 1.00 95.69 76 ASP A C 1
ATOM 589 O O . ASP A 1 76 ? 12.363 -4.731 -6.575 1.00 95.69 76 ASP A O 1
ATOM 593 N N . VAL A 1 77 ? 13.710 -4.413 -8.341 1.00 95.81 77 VAL A N 1
ATOM 594 C CA . VAL A 1 77 ? 14.218 -3.114 -7.885 1.00 95.81 77 VAL A CA 1
ATOM 595 C C . VAL A 1 77 ? 13.290 -2.030 -8.417 1.00 95.81 77 VAL A C 1
ATOM 597 O O . VAL A 1 77 ? 12.961 -2.016 -9.604 1.00 95.81 77 VAL A O 1
ATOM 600 N N . VAL A 1 78 ? 12.850 -1.120 -7.550 1.00 94.81 78 VAL A N 1
ATOM 601 C CA . VAL A 1 78 ? 11.858 -0.092 -7.890 1.00 94.81 78 VAL A CA 1
ATOM 602 C C . VAL A 1 78 ? 12.337 1.296 -7.496 1.00 94.81 78 VAL A C 1
ATOM 604 O O . VAL A 1 78 ? 13.107 1.463 -6.552 1.00 94.81 78 VAL A O 1
ATOM 607 N N . ILE A 1 79 ? 11.862 2.304 -8.220 1.00 93.75 79 ILE A N 1
ATOM 608 C CA . ILE A 1 79 ? 12.171 3.704 -7.938 1.00 93.75 79 ILE A CA 1
ATOM 609 C C . ILE A 1 79 ? 11.154 4.225 -6.918 1.00 93.75 79 ILE A C 1
ATOM 611 O O . ILE A 1 79 ? 9.972 4.354 -7.232 1.00 93.75 79 ILE A O 1
ATOM 615 N N . VAL A 1 80 ? 11.615 4.528 -5.702 1.00 90.06 80 VAL A N 1
ATOM 616 C CA . VAL A 1 80 ? 10.775 5.045 -4.597 1.00 90.06 80 VAL A CA 1
ATOM 617 C C . VAL A 1 80 ? 10.900 6.558 -4.385 1.00 90.06 80 VAL A C 1
ATOM 619 O O . VAL A 1 80 ? 10.183 7.139 -3.577 1.00 90.06 80 VAL A O 1
ATOM 622 N N . GLY A 1 81 ? 11.791 7.211 -5.128 1.00 84.88 81 GLY A N 1
ATOM 623 C CA . GLY A 1 81 ? 12.027 8.647 -5.074 1.00 84.88 81 GLY A CA 1
ATOM 624 C C . GLY A 1 81 ? 13.141 9.050 -6.034 1.00 84.88 81 GLY A C 1
ATOM 625 O O . GLY A 1 81 ? 13.843 8.197 -6.575 1.00 84.88 81 GLY A O 1
ATOM 626 N N . ALA A 1 82 ? 13.291 10.352 -6.243 1.00 73.62 82 ALA A N 1
ATOM 627 C CA . ALA A 1 82 ? 14.453 10.928 -6.902 1.00 73.62 82 ALA A CA 1
ATOM 628 C C . ALA A 1 82 ? 15.180 11.802 -5.880 1.00 73.62 82 ALA A C 1
ATOM 630 O O . ALA A 1 82 ? 14.566 12.677 -5.265 1.00 73.62 82 ALA A O 1
ATOM 631 N N . GLU A 1 83 ? 16.473 11.563 -5.690 1.00 73.88 83 GLU A N 1
ATOM 632 C CA . GLU A 1 83 ? 17.319 12.518 -4.986 1.00 73.88 83 GLU A CA 1
ATOM 633 C C . GLU A 1 83 ? 17.422 13.778 -5.858 1.00 73.88 83 GLU A C 1
ATOM 635 O O . GLU A 1 83 ? 17.634 13.692 -7.071 1.00 73.88 83 GLU A O 1
ATOM 640 N N . ARG A 1 84 ? 17.224 14.965 -5.273 1.00 68.81 84 ARG A N 1
ATOM 641 C CA . ARG A 1 84 ? 17.578 16.200 -5.981 1.00 68.81 84 ARG A CA 1
ATOM 642 C C . ARG A 1 84 ? 19.095 16.218 -6.100 1.00 68.81 84 ARG A C 1
ATOM 644 O O . ARG A 1 84 ? 19.765 16.043 -5.089 1.00 68.81 84 ARG A O 1
ATOM 651 N N . ALA A 1 85 ? 19.619 16.464 -7.298 1.00 64.50 85 ALA A N 1
ATOM 652 C CA . ALA A 1 85 ? 21.046 16.717 -7.456 1.00 64.50 85 ALA A CA 1
ATOM 653 C C . ALA A 1 85 ? 21.469 17.813 -6.462 1.00 64.50 85 ALA A C 1
ATOM 655 O O . ALA A 1 85 ? 20.807 18.853 -6.382 1.00 64.50 85 ALA A O 1
ATOM 656 N N . GLN A 1 86 ? 22.517 17.547 -5.680 1.00 67.06 86 GLN A N 1
ATOM 657 C CA . GLN A 1 86 ? 23.151 18.565 -4.846 1.00 67.06 86 GLN A CA 1
ATOM 658 C C . GLN A 1 86 ? 23.598 19.687 -5.793 1.00 67.06 86 GLN A C 1
ATOM 660 O O . GLN A 1 86 ? 24.316 19.418 -6.757 1.00 67.06 86 GLN A O 1
ATOM 665 N N . GLN A 1 87 ? 23.052 20.888 -5.591 1.00 52.62 87 GLN A N 1
ATOM 666 C CA . GLN A 1 87 ? 23.422 22.079 -6.358 1.00 52.62 87 GLN A CA 1
ATOM 667 C C . GLN A 1 87 ? 24.819 22.545 -5.968 1.00 52.62 87 GLN A C 1
ATOM 669 O O . GLN A 1 87 ? 25.129 22.473 -4.756 1.00 52.62 87 GLN A O 1
#